Protein AF-A0A2I9LPY1-F1 (afdb_monomer_lite)

Radius of gyration: 19.74 Å; chains: 1; bounding box: 56×49×29 Å

Secondary structure (DSSP, 8-state):
-HHHHHHHHHHHHHHTT-PPPPHHHHHHHHHTS-HHHHHHHHHHHHHHS-HHHHHHHHHHHHHHHHHS--SSHHHHHHHHHH-HHHHH-HHHHHHHHHHHTTT----HHHHHHHHHHHHHHHHT-

Foldseek 3Di:
DVVVVVVVVVVCVVVVPPDPDDPVSVLVVVLPPPLVLQLLLQVQLLVQADPLSVVLLVQLQVQCVVPHPAPGSSRSVSCCSRPPVSVPDPSSVVSSVVPCVPSDDDDPVNVVSSVVSSVCSVPPD

Organism: NCBI:txid88313

Sequence (125 aa):
MKVYLIVAFSFLAVFGAVQSFTPDEFEDAVCSIPDKYLLRFLNCTISRSPKLLQEAADILYECIDTFYEVDGKLDALLTFGCDNNLRRDKDIKDCVEEKVEDLGHPDEQDISTMEEAAQYCVFQA

Structure (mmCIF, N/CA/C/O backbone):
data_AF-A0A2I9LPY1-F1
#
_entry.id   AF-A0A2I9LPY1-F1
#
loop_
_atom_site.group_PDB
_atom_site.id
_atom_site.type_symbol
_atom_site.label_atom_id
_atom_site.label_alt_id
_atom_site.label_comp_id
_atom_site.label_asym_id
_atom_site.label_entity_id
_atom_site.label_seq_id
_atom_site.pdbx_PDB_ins_code
_atom_site.Cartn_x
_atom_site.Cartn_y
_atom_site.Cartn_z
_atom_site.occupancy
_atom_site.B_iso_or_equiv
_atom_site.auth_seq_id
_atom_site.auth_comp_id
_atom_site.auth_asym_id
_atom_site.auth_atom_id
_atom_site.pdbx_PDB_model_num
ATOM 1 N N . MET A 1 1 ? 38.595 34.309 -11.821 1.00 55.12 1 MET A N 1
ATOM 2 C CA . MET A 1 1 ? 37.162 34.585 -11.559 1.00 55.12 1 MET A CA 1
ATOM 3 C C . MET A 1 1 ? 36.227 33.956 -12.602 1.00 55.12 1 MET A C 1
ATOM 5 O O . MET A 1 1 ? 35.314 33.257 -12.197 1.00 55.12 1 MET A O 1
ATOM 9 N N . LYS A 1 2 ? 36.473 34.098 -13.919 1.00 56.88 2 LYS A N 1
ATOM 10 C CA . LYS A 1 2 ? 35.625 33.499 -14.982 1.00 56.88 2 LYS A CA 1
ATOM 11 C C . LYS A 1 2 ? 35.513 31.962 -14.956 1.00 56.88 2 LYS A C 1
ATOM 13 O O . LYS A 1 2 ? 34.434 31.440 -15.190 1.00 56.88 2 LYS A O 1
ATOM 18 N N . VAL A 1 3 ? 36.593 31.247 -14.630 1.00 62.81 3 VAL A N 1
ATOM 19 C CA . VAL A 1 3 ? 36.599 29.767 -14.606 1.00 62.81 3 VAL A CA 1
ATOM 20 C C . VAL A 1 3 ? 35.703 29.208 -13.494 1.00 62.81 3 VAL A C 1
ATOM 22 O O . VAL A 1 3 ? 34.941 28.284 -13.735 1.00 62.81 3 VAL A O 1
ATOM 25 N N . TYR A 1 4 ? 35.716 29.824 -12.308 1.00 63.06 4 TYR A N 1
ATOM 26 C CA . TYR A 1 4 ? 34.864 29.415 -11.184 1.00 63.06 4 TYR A CA 1
ATOM 27 C C . TYR A 1 4 ? 33.370 29.608 -11.471 1.00 63.06 4 TYR A C 1
ATOM 29 O O . TYR A 1 4 ? 32.566 28.777 -11.071 1.00 63.06 4 TYR A O 1
ATOM 37 N N . LEU A 1 5 ? 33.005 30.660 -12.214 1.00 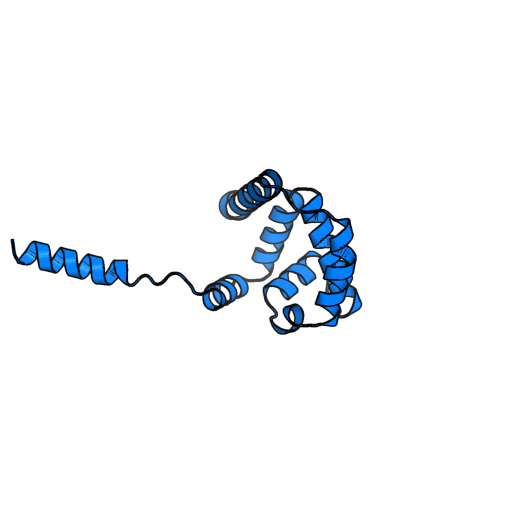65.06 5 LEU A N 1
ATOM 38 C CA . LEU A 1 5 ? 31.627 30.872 -12.665 1.00 65.06 5 LEU A CA 1
ATOM 39 C C . LEU A 1 5 ? 31.182 29.793 -13.654 1.00 65.06 5 LEU A C 1
ATOM 41 O O . LEU A 1 5 ? 30.084 29.273 -13.519 1.00 65.06 5 LEU A O 1
ATOM 45 N N . ILE A 1 6 ? 32.036 29.416 -14.608 1.00 70.12 6 ILE A N 1
ATOM 46 C CA . ILE A 1 6 ? 31.712 28.365 -15.584 1.00 70.12 6 ILE A CA 1
ATOM 47 C C . ILE A 1 6 ? 31.533 27.015 -14.883 1.00 70.12 6 ILE A C 1
ATOM 49 O O . ILE A 1 6 ? 30.574 26.308 -15.178 1.00 70.12 6 ILE A O 1
ATOM 53 N N . VAL A 1 7 ? 32.398 26.684 -13.919 1.00 70.62 7 VAL A N 1
ATOM 54 C CA . VAL A 1 7 ? 32.294 25.448 -13.123 1.00 70.62 7 VAL A CA 1
ATOM 55 C C . VAL A 1 7 ? 31.030 25.449 -12.254 1.00 70.62 7 VAL A C 1
ATOM 57 O O . VAL A 1 7 ? 30.319 24.452 -12.218 1.00 70.62 7 VAL A O 1
ATOM 60 N N . ALA A 1 8 ? 30.686 26.571 -11.616 1.00 67.44 8 ALA A N 1
ATOM 61 C CA . ALA A 1 8 ? 29.460 26.682 -10.824 1.00 67.44 8 ALA A CA 1
ATOM 62 C C . ALA A 1 8 ? 28.186 26.579 -11.683 1.00 67.44 8 ALA A C 1
ATOM 64 O O . ALA A 1 8 ? 27.238 25.904 -11.292 1.00 67.44 8 ALA A O 1
ATOM 65 N N . PHE A 1 9 ? 28.169 27.194 -12.871 1.00 68.25 9 PHE A N 1
ATOM 66 C CA . PHE A 1 9 ? 27.043 27.091 -13.805 1.00 68.25 9 PHE A CA 1
ATOM 67 C C . PHE A 1 9 ? 26.894 25.690 -14.400 1.00 68.25 9 PHE A C 1
ATOM 69 O O . PHE A 1 9 ? 25.772 25.239 -14.597 1.00 68.25 9 PHE A O 1
ATOM 76 N N . SER A 1 10 ? 27.997 24.982 -14.654 1.00 65.88 10 SER A N 1
ATOM 77 C CA . SER A 1 10 ? 27.933 23.587 -15.107 1.00 65.88 10 SER A CA 1
ATOM 78 C C . SER A 1 10 ? 27.491 22.643 -13.985 1.00 65.88 10 SER A C 1
ATOM 80 O O . SER A 1 10 ? 26.703 21.743 -14.248 1.00 65.88 10 SER A O 1
ATOM 82 N N . PHE A 1 11 ? 27.870 22.900 -12.729 1.00 63.69 11 PHE A N 1
ATOM 83 C CA . PHE A 1 11 ? 27.310 22.186 -11.576 1.00 63.69 11 PHE A CA 1
ATOM 84 C C . PHE A 1 11 ? 25.800 22.455 -11.437 1.00 63.69 11 PHE A C 1
ATOM 86 O O . PHE A 1 11 ? 25.011 21.522 -11.378 1.00 63.69 11 PHE A O 1
ATOM 93 N N . LEU A 1 12 ? 25.356 23.713 -11.492 1.00 61.88 12 LEU A N 1
ATOM 94 C CA . LEU A 1 12 ? 23.928 24.058 -11.447 1.00 61.88 12 LEU A CA 1
ATOM 95 C C . LEU A 1 12 ? 23.133 23.518 -12.644 1.00 61.88 12 LEU A C 1
ATOM 97 O O . LEU A 1 12 ? 21.965 23.203 -12.482 1.00 61.88 12 LEU A O 1
ATOM 101 N N . ALA A 1 13 ? 23.736 23.376 -13.824 1.00 63.97 13 ALA A N 1
ATOM 102 C CA . ALA A 1 13 ? 23.074 22.766 -14.976 1.00 63.97 13 ALA A CA 1
ATOM 103 C C . ALA A 1 13 ? 22.927 21.242 -14.825 1.00 63.97 13 ALA A C 1
ATOM 105 O O . ALA A 1 13 ? 21.919 20.688 -15.246 1.00 63.97 13 ALA A O 1
ATOM 106 N N . VAL A 1 14 ? 23.904 20.572 -14.204 1.00 61.03 14 VAL A N 1
ATOM 107 C CA . VAL A 1 14 ? 23.858 19.121 -13.952 1.00 61.03 14 VAL A CA 1
ATOM 108 C C . VAL A 1 14 ? 22.930 18.785 -12.779 1.00 61.03 14 VAL A C 1
ATOM 110 O O . VAL A 1 14 ? 22.163 17.835 -12.866 1.00 61.03 14 VAL A O 1
ATOM 113 N N . PHE A 1 15 ? 22.953 19.577 -11.703 1.00 56.28 15 PHE A N 1
ATOM 114 C CA . PHE A 1 15 ? 22.141 19.338 -10.502 1.00 56.28 15 PHE A CA 1
ATOM 115 C C . PHE A 1 15 ? 20.778 20.044 -10.523 1.00 56.28 15 PHE A C 1
ATOM 117 O O . PHE A 1 15 ? 19.843 19.586 -9.878 1.00 56.28 15 PHE A O 1
ATOM 124 N N . GLY A 1 16 ? 20.631 21.137 -11.273 1.00 54.06 16 GLY A N 1
ATOM 125 C CA . GLY A 1 16 ? 19.356 21.839 -11.462 1.00 54.06 16 GLY A CA 1
ATOM 126 C C . GLY A 1 16 ? 18.452 21.200 -12.517 1.00 54.06 16 GLY A C 1
ATOM 127 O O . GLY A 1 16 ? 17.288 21.572 -12.615 1.00 54.06 16 GLY A O 1
ATOM 128 N N . ALA A 1 17 ? 18.972 20.237 -13.284 1.00 53.31 17 ALA A N 1
ATOM 129 C CA . ALA A 1 17 ? 18.212 19.416 -14.226 1.00 53.31 17 ALA A CA 1
ATOM 130 C C . ALA A 1 17 ? 17.800 18.054 -13.642 1.00 53.31 17 ALA A C 1
ATOM 132 O O . ALA A 1 17 ? 17.334 17.193 -14.384 1.00 53.31 17 ALA A O 1
ATOM 133 N N . VAL A 1 18 ? 17.953 17.844 -12.328 1.00 55.59 18 VAL A N 1
ATOM 134 C CA . VAL A 1 18 ? 17.307 16.718 -11.646 1.00 55.59 18 VAL A CA 1
ATOM 135 C C . VAL A 1 18 ? 15.819 17.051 -11.575 1.00 55.59 18 VAL A C 1
ATOM 137 O O . VAL A 1 18 ? 15.339 17.634 -10.606 1.00 55.59 18 VAL A O 1
ATOM 140 N N . GLN A 1 19 ? 15.096 16.770 -12.659 1.00 60.75 19 GLN A N 1
ATOM 141 C CA . GLN A 1 19 ? 13.643 16.716 -12.609 1.00 60.75 19 GLN A CA 1
ATOM 142 C C . GLN A 1 19 ? 13.286 15.639 -11.585 1.00 60.75 19 GLN A C 1
ATOM 144 O O . GLN A 1 19 ? 13.800 14.522 -11.640 1.00 60.75 19 GLN A O 1
ATOM 149 N N . SER A 1 20 ? 12.476 16.006 -10.593 1.00 68.06 20 SER A N 1
ATOM 150 C CA . SER A 1 20 ? 11.836 15.024 -9.724 1.00 68.06 20 SER A CA 1
ATOM 151 C C . SER A 1 20 ? 11.123 13.997 -10.597 1.00 68.06 20 SER A C 1
ATOM 153 O O . SER A 1 20 ? 10.529 14.391 -11.603 1.00 68.06 20 SER A O 1
ATOM 155 N N . PHE A 1 21 ? 11.150 12.726 -10.197 1.00 70.81 21 PHE A N 1
ATOM 156 C CA . PHE A 1 21 ? 10.348 11.697 -10.851 1.00 70.81 21 PHE A CA 1
ATOM 157 C C . PHE A 1 21 ? 8.903 12.175 -10.988 1.00 70.81 21 PHE A C 1
ATOM 159 O O . PHE A 1 21 ? 8.312 12.691 -10.032 1.00 70.81 21 PHE A O 1
ATOM 166 N N . THR A 1 22 ? 8.349 12.035 -12.186 1.00 83.19 22 THR A N 1
ATOM 167 C CA . THR A 1 22 ? 6.906 12.151 -12.378 1.00 83.19 22 THR A CA 1
ATOM 168 C C . THR A 1 22 ? 6.201 11.017 -11.622 1.00 83.19 22 THR A C 1
ATOM 170 O O . THR A 1 22 ? 6.826 9.990 -11.345 1.00 83.19 22 THR A O 1
ATOM 173 N N . PRO A 1 23 ? 4.914 11.171 -11.262 1.00 79.62 23 PRO A N 1
ATOM 174 C CA . PRO A 1 23 ? 4.163 10.095 -10.617 1.00 79.62 23 PRO A CA 1
ATOM 175 C C . PRO A 1 23 ? 4.220 8.780 -11.402 1.00 79.62 23 PRO A C 1
ATOM 177 O O . PRO A 1 23 ? 4.444 7.738 -10.798 1.00 79.62 23 PRO A O 1
ATOM 180 N N . ASP A 1 24 ? 4.121 8.853 -12.732 1.00 81.75 24 ASP A N 1
ATOM 181 C CA . ASP A 1 24 ? 4.186 7.685 -13.615 1.00 81.75 24 ASP A CA 1
ATOM 182 C C . ASP A 1 24 ? 5.579 7.031 -13.583 1.00 81.75 24 ASP A C 1
ATOM 184 O O . ASP A 1 24 ? 5.691 5.819 -13.441 1.00 81.75 24 ASP A O 1
ATOM 188 N N . GLU A 1 25 ? 6.663 7.817 -13.632 1.00 81.94 25 GLU A N 1
ATOM 189 C CA . GLU A 1 25 ? 8.027 7.270 -13.533 1.00 81.94 25 GLU A CA 1
ATOM 190 C C . GLU A 1 25 ? 8.318 6.670 -12.151 1.00 81.94 25 GLU A C 1
ATOM 192 O O . GLU A 1 25 ? 9.088 5.716 -12.034 1.00 81.94 25 GLU A O 1
ATOM 197 N N . PHE A 1 26 ? 7.735 7.235 -11.092 1.00 83.19 26 PHE A N 1
ATOM 198 C CA . PHE A 1 26 ? 7.847 6.682 -9.748 1.00 83.19 26 PHE A CA 1
ATOM 199 C C . PHE A 1 26 ? 7.069 5.367 -9.621 1.00 83.19 26 PHE A C 1
ATOM 201 O O . PHE A 1 26 ? 7.594 4.409 -9.057 1.00 83.19 26 PHE A O 1
ATOM 208 N N . GLU A 1 27 ? 5.854 5.309 -10.166 1.00 85.31 27 GLU A N 1
ATOM 209 C CA . GLU A 1 27 ? 5.034 4.098 -10.229 1.00 85.31 27 GLU A CA 1
ATOM 210 C C . GLU A 1 27 ? 5.762 2.992 -10.997 1.00 85.31 27 GLU A C 1
ATOM 212 O O . GLU A 1 27 ? 5.975 1.916 -10.444 1.00 85.31 27 GLU A O 1
ATOM 217 N N . ASP A 1 28 ? 6.267 3.285 -12.199 1.00 87.12 28 ASP A N 1
ATOM 218 C CA . ASP A 1 28 ? 7.063 2.346 -12.994 1.00 87.12 28 ASP A CA 1
ATOM 219 C C . ASP A 1 28 ? 8.300 1.858 -12.224 1.00 87.12 28 ASP A C 1
ATOM 221 O O . ASP A 1 28 ? 8.628 0.669 -12.233 1.00 87.12 28 ASP A O 1
ATOM 225 N N . ALA A 1 29 ? 8.991 2.756 -11.513 1.00 86.69 29 ALA A N 1
ATOM 226 C CA . ALA A 1 29 ? 10.153 2.391 -10.712 1.00 86.69 29 ALA A CA 1
ATOM 227 C C . ALA A 1 29 ? 9.781 1.456 -9.551 1.00 86.69 29 ALA A C 1
ATOM 229 O O . ALA A 1 29 ? 10.458 0.445 -9.347 1.00 86.69 29 ALA A O 1
ATOM 230 N N . VAL A 1 30 ? 8.711 1.752 -8.810 1.00 87.31 30 VAL A N 1
ATOM 231 C CA . VAL A 1 30 ? 8.248 0.917 -7.690 1.00 87.31 30 VAL A CA 1
ATOM 232 C C . VAL A 1 30 ? 7.736 -0.430 -8.193 1.00 87.31 30 VAL A C 1
ATOM 234 O O . VAL A 1 30 ? 8.140 -1.461 -7.663 1.00 87.31 30 VAL A O 1
ATOM 237 N N . CYS A 1 31 ? 6.924 -0.438 -9.245 1.00 89.69 31 CYS A N 1
ATOM 238 C CA . CYS A 1 31 ? 6.334 -1.644 -9.824 1.00 89.69 31 CYS A CA 1
ATOM 239 C C . CYS A 1 31 ? 7.334 -2.487 -10.632 1.00 89.69 31 CYS A C 1
ATOM 241 O O . CYS A 1 31 ? 7.046 -3.630 -10.972 1.00 89.69 31 CYS A O 1
ATOM 243 N N . SER A 1 32 ? 8.541 -1.971 -10.895 1.00 89.88 32 SER A N 1
ATOM 244 C CA . SER A 1 32 ? 9.661 -2.767 -11.419 1.00 89.88 32 SER A CA 1
ATOM 245 C C . SER A 1 32 ? 10.369 -3.616 -10.352 1.00 89.88 32 SER A C 1
ATOM 247 O O . SER A 1 32 ? 11.158 -4.507 -10.687 1.00 89.88 32 SER A O 1
ATOM 249 N N . ILE A 1 33 ? 10.126 -3.348 -9.063 1.00 90.88 33 ILE A N 1
ATOM 250 C CA . ILE A 1 33 ? 10.709 -4.119 -7.963 1.00 90.88 33 ILE A CA 1
ATOM 251 C C . ILE A 1 33 ? 10.057 -5.509 -7.944 1.00 90.88 33 ILE A C 1
ATOM 253 O O . ILE A 1 33 ? 8.836 -5.600 -7.968 1.00 90.88 33 ILE A O 1
ATOM 257 N N . PRO A 1 34 ? 10.831 -6.607 -7.826 1.00 91.81 34 PRO A N 1
ATOM 258 C CA . PRO A 1 34 ? 10.246 -7.943 -7.774 1.00 91.81 34 PRO A CA 1
ATOM 259 C C . PRO A 1 34 ? 9.233 -8.103 -6.631 1.00 91.81 34 PRO A C 1
ATOM 261 O O . PRO A 1 34 ? 9.559 -7.796 -5.478 1.00 91.81 34 PRO A O 1
ATOM 264 N N . ASP A 1 35 ? 8.070 -8.688 -6.933 1.00 90.88 35 ASP A N 1
ATOM 265 C CA . ASP A 1 35 ? 6.909 -8.812 -6.035 1.00 90.88 35 ASP A CA 1
ATOM 266 C C . ASP A 1 35 ? 7.270 -9.327 -4.646 1.00 90.88 35 ASP A C 1
ATOM 268 O O . ASP A 1 35 ? 6.795 -8.817 -3.639 1.00 90.88 35 ASP A O 1
ATOM 272 N N . LYS A 1 36 ? 8.196 -10.289 -4.550 1.00 90.94 36 LYS A N 1
ATOM 273 C CA . LYS A 1 36 ? 8.678 -10.823 -3.266 1.00 90.94 36 LYS A CA 1
ATOM 274 C C . LYS A 1 36 ? 9.113 -9.722 -2.285 1.00 90.94 36 LYS A C 1
ATOM 276 O O . LYS A 1 36 ? 8.899 -9.859 -1.079 1.00 90.94 36 LYS A O 1
ATOM 281 N N . TYR A 1 37 ? 9.771 -8.671 -2.770 1.00 90.25 37 TYR A N 1
ATOM 282 C CA . TYR A 1 37 ? 10.231 -7.563 -1.933 1.00 90.25 37 TYR A CA 1
ATOM 283 C C . TYR A 1 37 ? 9.099 -6.587 -1.619 1.00 90.25 37 TYR A C 1
ATOM 285 O O . TYR A 1 37 ? 9.000 -6.144 -0.475 1.00 90.25 37 TYR A O 1
ATOM 293 N N . LEU A 1 38 ? 8.220 -6.317 -2.587 1.00 90.81 38 LEU A N 1
ATOM 294 C CA . LEU A 1 38 ? 7.052 -5.459 -2.391 1.00 90.81 38 LEU A CA 1
ATOM 295 C C . LEU A 1 38 ? 6.055 -6.081 -1.412 1.00 90.81 38 LEU A C 1
ATOM 297 O O . LEU A 1 38 ? 5.652 -5.423 -0.463 1.00 90.81 38 LEU A O 1
ATOM 301 N N . LEU A 1 39 ? 5.750 -7.372 -1.536 1.00 92.69 39 LEU A N 1
ATOM 302 C CA . LEU A 1 39 ? 4.895 -8.107 -0.602 1.00 92.69 39 LEU A CA 1
ATOM 303 C C . LEU A 1 39 ? 5.473 -8.104 0.818 1.00 92.69 39 LEU A C 1
ATOM 305 O O . LEU A 1 39 ? 4.742 -7.910 1.789 1.00 92.69 39 LEU A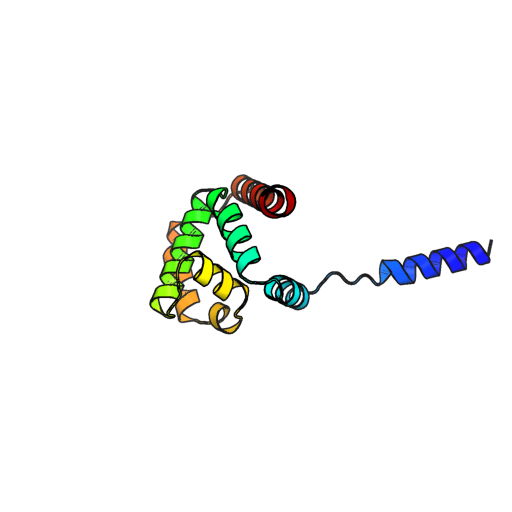 O 1
ATOM 309 N N . ARG A 1 40 ? 6.797 -8.268 0.965 1.00 90.56 40 ARG A N 1
ATOM 310 C CA . ARG A 1 40 ? 7.470 -8.148 2.269 1.00 90.56 40 ARG A CA 1
ATOM 311 C C . ARG A 1 40 ? 7.325 -6.736 2.840 1.00 90.56 40 ARG A C 1
ATOM 313 O O . ARG A 1 40 ? 7.062 -6.597 4.034 1.00 90.56 40 ARG A O 1
ATOM 320 N N . PHE A 1 41 ? 7.516 -5.716 2.007 1.00 91.31 41 PHE A N 1
ATOM 321 C CA . PHE A 1 41 ? 7.359 -4.320 2.398 1.00 91.31 41 PHE A CA 1
ATOM 322 C C . PHE A 1 41 ? 5.917 -4.022 2.825 1.00 91.31 41 PHE A C 1
ATOM 324 O O . PHE A 1 41 ? 5.712 -3.549 3.938 1.00 91.31 41 PHE A O 1
ATOM 331 N N . LEU A 1 42 ? 4.927 -4.382 2.006 1.00 92.06 42 LEU A N 1
ATOM 332 C CA . LEU A 1 42 ? 3.504 -4.211 2.296 1.00 92.06 42 LEU A CA 1
ATOM 333 C C . LEU A 1 42 ? 3.115 -4.904 3.602 1.00 92.06 42 LEU A C 1
ATOM 335 O O . LEU A 1 42 ? 2.506 -4.283 4.467 1.00 92.06 42 LEU A O 1
ATOM 339 N N . ASN A 1 43 ? 3.536 -6.155 3.798 1.00 94.25 43 ASN A N 1
ATOM 340 C CA . ASN A 1 43 ? 3.260 -6.886 5.032 1.00 94.25 43 ASN A CA 1
ATOM 341 C C . ASN A 1 43 ? 3.839 -6.177 6.270 1.00 94.25 43 ASN A C 1
ATOM 343 O O . ASN A 1 43 ? 3.173 -6.039 7.299 1.00 94.25 43 ASN A O 1
ATOM 347 N N . CYS A 1 44 ? 5.081 -5.695 6.172 1.00 93.50 44 CYS A N 1
ATOM 348 C CA . CYS A 1 44 ? 5.722 -4.951 7.253 1.00 93.50 44 CYS A CA 1
ATOM 349 C C . CYS A 1 44 ? 4.994 -3.629 7.538 1.00 93.50 44 CYS A C 1
ATOM 351 O O . CYS A 1 44 ? 4.682 -3.344 8.694 1.00 93.50 44 CYS A O 1
ATOM 353 N N . THR A 1 45 ? 4.681 -2.851 6.502 1.00 92.69 45 THR A N 1
ATOM 354 C CA . THR A 1 45 ? 4.048 -1.537 6.649 1.00 92.69 45 THR A CA 1
ATOM 355 C C . THR A 1 45 ? 2.634 -1.668 7.209 1.00 92.69 45 THR A C 1
ATOM 357 O O . THR A 1 45 ? 2.304 -0.996 8.181 1.00 92.69 45 THR A O 1
ATOM 360 N N . ILE A 1 46 ? 1.818 -2.586 6.681 1.00 92.69 46 ILE A N 1
ATOM 361 C CA . ILE A 1 46 ? 0.432 -2.787 7.134 1.00 92.69 46 ILE A CA 1
ATOM 362 C C . ILE A 1 46 ? 0.401 -3.275 8.581 1.00 92.69 46 ILE A C 1
ATOM 364 O O . ILE A 1 46 ? -0.324 -2.709 9.394 1.00 92.69 46 ILE A O 1
ATOM 368 N N . SER A 1 47 ? 1.223 -4.264 8.947 1.00 92.94 47 SER A N 1
ATOM 369 C CA . SER A 1 47 ? 1.238 -4.796 10.322 1.00 92.94 47 SER A CA 1
ATOM 370 C C . SER A 1 47 ? 1.642 -3.767 11.384 1.00 92.94 47 SER A C 1
ATOM 372 O O . SER A 1 47 ? 1.315 -3.935 12.560 1.00 92.94 47 SER A O 1
ATOM 374 N N . ARG A 1 48 ? 2.338 -2.699 10.978 1.00 92.00 48 ARG A N 1
ATOM 375 C CA . ARG A 1 48 ? 2.752 -1.584 11.840 1.00 92.00 48 ARG A CA 1
ATOM 376 C C . ARG A 1 48 ? 1.902 -0.330 11.689 1.00 92.00 48 ARG A C 1
ATOM 378 O O . ARG A 1 48 ? 2.072 0.602 12.470 1.00 92.00 48 ARG A O 1
ATOM 385 N N . SER A 1 49 ? 1.011 -0.304 10.706 1.00 89.62 49 SER A N 1
ATOM 386 C CA . SER A 1 49 ? 0.133 0.832 10.463 1.00 89.62 49 SER A CA 1
ATOM 387 C C . SER A 1 49 ? -0.949 0.947 11.547 1.00 89.62 49 SER A C 1
ATOM 389 O O . SER A 1 49 ? -1.297 -0.053 12.190 1.00 89.62 49 SER A O 1
ATOM 391 N N . PRO A 1 50 ? -1.498 2.152 11.763 1.00 91.00 50 PRO A N 1
ATOM 392 C CA . PRO A 1 50 ? -2.709 2.357 12.548 1.00 91.00 50 PRO A CA 1
ATOM 393 C C . PRO A 1 50 ? -3.850 1.425 12.131 1.00 91.00 50 PRO A C 1
ATOM 395 O O . PRO A 1 50 ? -3.965 1.046 10.966 1.00 91.00 50 PRO A O 1
ATOM 398 N N . LYS A 1 51 ? -4.741 1.094 13.074 1.00 91.31 51 LYS A N 1
ATOM 399 C CA . LYS A 1 51 ? -5.877 0.189 12.815 1.00 91.31 51 LYS A CA 1
ATOM 400 C C . LYS A 1 51 ? -6.745 0.646 11.646 1.00 91.31 51 LYS A C 1
ATOM 402 O O . LYS A 1 51 ? -7.103 -0.185 10.825 1.00 91.31 51 LYS A O 1
ATOM 407 N N . LEU A 1 52 ? -6.991 1.951 11.538 1.00 90.56 52 LEU A N 1
ATOM 408 C CA . LEU A 1 52 ? -7.760 2.539 10.442 1.00 90.56 52 LEU A CA 1
ATOM 409 C C . LEU A 1 52 ? -7.167 2.168 9.074 1.00 90.56 52 LEU A C 1
ATOM 411 O O . LEU A 1 52 ? -7.892 1.787 8.165 1.00 90.56 52 LEU A O 1
ATOM 415 N N . LEU A 1 53 ? -5.841 2.191 8.928 1.00 87.75 53 LEU A N 1
ATOM 416 C CA . LEU A 1 53 ? -5.175 1.822 7.675 1.00 87.75 53 LEU A CA 1
ATOM 417 C C . LEU A 1 53 ? -5.143 0.308 7.439 1.00 87.75 53 LEU A C 1
ATOM 419 O O . LEU A 1 53 ? -5.195 -0.139 6.292 1.00 87.75 53 LEU A O 1
ATOM 423 N N . GLN A 1 54 ? -5.102 -0.492 8.506 1.00 92.75 54 GLN A N 1
ATOM 424 C CA . GLN A 1 54 ? -5.258 -1.944 8.390 1.00 92.75 54 GLN A CA 1
ATOM 425 C C . GLN A 1 54 ? -6.653 -2.309 7.873 1.00 92.75 54 GLN A C 1
ATOM 427 O O . GLN A 1 54 ? -6.744 -3.131 6.958 1.00 92.75 54 GLN A O 1
ATOM 432 N N . GLU A 1 55 ? -7.688 -1.655 8.409 1.00 93.19 55 GLU A N 1
ATOM 433 C CA . GLU A 1 55 ? -9.089 -1.802 8.004 1.00 93.19 55 GLU A CA 1
ATOM 434 C C . GLU A 1 55 ? -9.318 -1.273 6.581 1.00 93.19 55 GLU A C 1
ATOM 436 O O . GLU A 1 55 ? -9.962 -1.944 5.778 1.00 93.19 55 GLU A O 1
ATOM 441 N N . ALA A 1 56 ? -8.705 -0.145 6.204 1.00 92.19 56 ALA A N 1
ATOM 442 C CA . ALA A 1 56 ? -8.747 0.362 4.829 1.00 92.19 56 ALA A CA 1
ATOM 443 C C . ALA A 1 56 ? -8.174 -0.660 3.838 1.00 92.19 56 ALA A C 1
ATOM 445 O O . ALA A 1 56 ? -8.727 -0.893 2.763 1.00 92.19 56 ALA A O 1
ATOM 446 N N . ALA A 1 57 ? -7.073 -1.311 4.218 1.00 93.06 57 ALA A N 1
ATOM 447 C CA . ALA A 1 57 ? -6.471 -2.360 3.415 1.00 93.06 57 ALA A CA 1
ATOM 448 C C . ALA A 1 57 ? -7.341 -3.632 3.353 1.00 93.06 57 ALA A C 1
ATOM 450 O O . ALA A 1 57 ? -7.266 -4.356 2.362 1.00 93.06 57 ALA A O 1
ATOM 451 N N . ASP A 1 58 ? -8.135 -3.931 4.389 1.00 94.69 58 ASP A N 1
ATOM 452 C CA . ASP A 1 58 ? -9.107 -5.036 4.363 1.00 94.69 58 ASP A CA 1
ATOM 453 C C . ASP A 1 58 ? -10.281 -4.726 3.428 1.00 94.69 58 ASP A C 1
ATOM 455 O O . ASP A 1 58 ? -10.641 -5.572 2.615 1.00 94.69 58 ASP A O 1
ATOM 459 N N . ILE A 1 59 ? -10.816 -3.501 3.477 1.00 94.31 59 ILE A N 1
ATOM 460 C CA . ILE A 1 59 ? -11.866 -3.033 2.559 1.00 94.31 59 ILE A CA 1
ATOM 461 C C . ILE A 1 59 ? -11.394 -3.122 1.112 1.00 94.31 59 ILE A C 1
ATOM 463 O O . ILE A 1 59 ? -12.104 -3.650 0.258 1.00 94.31 59 ILE A O 1
ATOM 467 N N . LEU A 1 60 ? -10.185 -2.627 0.838 1.00 93.38 60 LEU A N 1
ATOM 468 C CA . LEU A 1 60 ? -9.627 -2.655 -0.506 1.00 93.38 60 LEU A CA 1
ATOM 469 C C . LEU A 1 60 ? -9.455 -4.093 -1.008 1.00 93.38 60 LEU A C 1
ATOM 471 O O . LEU A 1 60 ? -9.820 -4.384 -2.143 1.00 93.38 60 LEU A O 1
ATOM 475 N N . TYR A 1 61 ? -8.961 -4.999 -0.158 1.00 95.44 61 TYR A N 1
ATOM 476 C CA . TYR A 1 61 ? -8.890 -6.419 -0.495 1.00 95.44 61 TYR A CA 1
ATOM 477 C C . TYR A 1 61 ? -10.271 -6.999 -0.809 1.00 95.44 61 TYR A C 1
ATOM 479 O O . TYR A 1 61 ? -10.431 -7.604 -1.861 1.00 95.44 61 TYR A O 1
ATOM 487 N N . GLU A 1 62 ? -11.268 -6.776 0.047 1.00 94.38 62 GLU A N 1
ATOM 488 C CA . GLU A 1 62 ? -12.615 -7.318 -0.149 1.00 94.38 62 GLU A CA 1
ATOM 489 C C . GLU A 1 62 ? -13.258 -6.808 -1.448 1.00 94.38 62 GLU A C 1
ATOM 491 O O . GLU A 1 62 ? -13.879 -7.576 -2.183 1.00 94.38 62 GLU A O 1
ATOM 496 N N . CYS A 1 63 ? -13.082 -5.523 -1.764 1.00 93.56 63 CYS A N 1
ATOM 497 C CA . CYS A 1 63 ? -13.587 -4.949 -3.007 1.00 93.56 63 CYS A CA 1
ATOM 498 C C . CYS A 1 63 ? -12.902 -5.544 -4.237 1.00 93.56 63 CYS A C 1
ATOM 500 O O . CYS A 1 63 ? -13.571 -5.825 -5.224 1.00 93.56 63 CYS A O 1
ATOM 502 N N . ILE A 1 64 ? -11.593 -5.780 -4.186 1.00 93.25 64 ILE A N 1
ATOM 503 C CA . ILE A 1 64 ? -10.869 -6.384 -5.308 1.00 93.25 64 ILE A CA 1
ATOM 504 C C . ILE A 1 64 ? -11.254 -7.855 -5.468 1.00 93.25 64 ILE A C 1
ATOM 506 O O . ILE A 1 64 ? -11.611 -8.254 -6.569 1.00 93.25 64 ILE A O 1
ATOM 510 N N . ASP A 1 65 ? -11.260 -8.625 -4.379 1.00 94.25 65 ASP A N 1
ATOM 511 C CA . ASP A 1 65 ? -11.591 -10.060 -4.353 1.00 94.25 65 ASP A CA 1
ATOM 512 C C . ASP A 1 65 ? -13.020 -10.345 -4.852 1.00 94.25 65 ASP A C 1
ATOM 514 O O . ASP A 1 65 ? -13.310 -11.407 -5.396 1.00 94.25 65 ASP A O 1
ATOM 518 N N . THR A 1 66 ? -13.920 -9.362 -4.731 1.00 91.19 66 THR A N 1
ATOM 519 C CA . THR A 1 66 ? -15.291 -9.454 -5.254 1.00 91.19 66 THR A CA 1
ATOM 520 C C . THR A 1 66 ? -15.344 -9.469 -6.788 1.00 91.19 66 THR A C 1
ATOM 522 O O . THR A 1 66 ? -16.222 -10.118 -7.361 1.00 91.19 66 THR A O 1
ATOM 525 N N . PHE A 1 67 ? -14.431 -8.763 -7.463 1.00 89.06 67 PHE A N 1
ATOM 526 C CA . PHE A 1 67 ? -14.463 -8.568 -8.921 1.00 89.06 67 PHE A CA 1
ATOM 527 C C . PHE A 1 67 ? -13.293 -9.235 -9.662 1.00 89.06 67 PHE A C 1
ATOM 529 O O . PHE A 1 67 ? -13.400 -9.498 -10.861 1.00 89.06 67 PHE A O 1
ATOM 536 N N . TYR A 1 68 ? -12.203 -9.543 -8.960 1.00 86.50 68 TYR A N 1
ATOM 537 C CA . TYR A 1 68 ? -10.971 -10.116 -9.493 1.00 86.50 68 TYR A CA 1
ATOM 538 C C . TYR A 1 68 ? -10.488 -11.258 -8.599 1.00 86.50 68 TYR A C 1
ATOM 540 O O . TYR A 1 68 ? -10.441 -11.126 -7.381 1.00 86.50 68 TYR A O 1
ATOM 548 N N . GLU A 1 69 ? -10.074 -12.372 -9.206 1.00 85.00 69 GLU A N 1
ATOM 549 C CA . GLU A 1 69 ? -9.400 -13.444 -8.470 1.00 85.00 69 GLU A CA 1
ATOM 550 C C . GLU A 1 69 ? -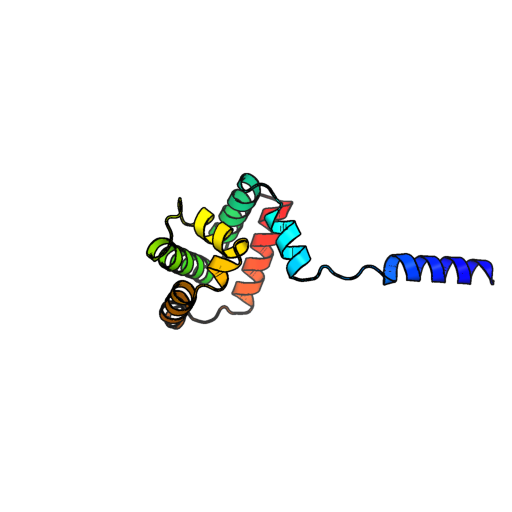7.993 -12.978 -8.073 1.00 85.00 69 GLU A C 1
ATOM 552 O O . GLU A 1 69 ? -7.154 -12.712 -8.935 1.00 85.00 69 GLU A O 1
ATOM 557 N N . VAL A 1 70 ? -7.750 -12.875 -6.767 1.00 87.88 70 VAL A N 1
ATOM 558 C CA . VAL A 1 70 ? -6.467 -12.474 -6.175 1.00 87.88 70 VAL A CA 1
ATOM 559 C C . VAL A 1 70 ? -6.025 -13.499 -5.136 1.00 87.88 70 VAL A C 1
ATOM 561 O O . VAL A 1 70 ? -6.838 -14.059 -4.404 1.00 87.88 70 VAL A O 1
ATOM 564 N N . ASP A 1 71 ? -4.716 -13.722 -5.020 1.00 88.56 71 ASP A N 1
ATOM 565 C CA . ASP A 1 71 ? -4.168 -14.778 -4.151 1.00 88.56 71 ASP A CA 1
ATOM 566 C C . ASP A 1 71 ? -4.107 -14.374 -2.657 1.00 88.56 71 ASP A C 1
ATOM 568 O O . ASP A 1 71 ? -3.621 -15.121 -1.800 1.00 88.56 71 ASP A O 1
ATOM 572 N N . GLY A 1 72 ? -4.611 -13.181 -2.319 1.00 90.62 72 GLY A N 1
ATOM 573 C CA . GLY A 1 72 ? -4.812 -12.702 -0.952 1.00 90.62 72 GLY A CA 1
ATOM 574 C C . GLY A 1 72 ? -4.636 -11.190 -0.796 1.00 90.62 72 GLY A C 1
ATOM 575 O O . GLY A 1 72 ? -4.315 -10.476 -1.742 1.00 90.62 72 GLY A O 1
ATOM 576 N N . LYS A 1 73 ? -4.780 -10.694 0.442 1.00 92.44 73 LYS A N 1
ATOM 577 C CA . LYS A 1 73 ? -4.732 -9.253 0.768 1.00 92.44 73 LYS A CA 1
ATOM 578 C C . LYS A 1 73 ? -3.501 -8.535 0.211 1.00 92.44 73 LYS A C 1
ATOM 580 O O . LYS A 1 73 ? -3.624 -7.471 -0.378 1.00 92.44 73 LYS A O 1
ATOM 585 N N . LEU A 1 74 ? -2.305 -9.092 0.403 1.00 93.06 74 LEU A N 1
ATOM 586 C CA . LEU A 1 74 ? -1.068 -8.433 -0.038 1.00 93.06 74 LEU A CA 1
ATOM 587 C C . LEU A 1 74 ? -0.945 -8.381 -1.564 1.00 93.06 74 LEU A C 1
ATOM 589 O O . LEU A 1 74 ? -0.427 -7.399 -2.089 1.00 93.06 74 LEU A O 1
ATOM 593 N N . ASP A 1 75 ? -1.426 -9.419 -2.243 1.00 91.94 75 ASP A N 1
ATOM 594 C CA . ASP A 1 75 ? -1.446 -9.498 -3.701 1.00 91.94 75 ASP A CA 1
ATOM 595 C C . ASP A 1 75 ? -2.449 -8.498 -4.285 1.00 91.94 75 ASP A C 1
ATOM 597 O O . ASP A 1 75 ? -2.107 -7.714 -5.163 1.00 91.94 75 ASP A O 1
ATOM 601 N N . ALA A 1 76 ? -3.645 -8.408 -3.698 1.00 92.38 76 ALA A N 1
ATOM 602 C CA . ALA A 1 76 ? -4.647 -7.416 -4.073 1.00 92.38 76 ALA A CA 1
ATOM 603 C C . ALA A 1 76 ? -4.129 -5.977 -3.933 1.00 92.38 76 ALA A C 1
ATOM 605 O O . ALA A 1 76 ? -4.318 -5.157 -4.827 1.00 92.38 76 ALA A O 1
ATOM 606 N N . LEU A 1 77 ? -3.429 -5.669 -2.837 1.00 92.50 77 LEU A N 1
ATOM 607 C CA . LEU A 1 77 ? -2.845 -4.344 -2.614 1.00 92.50 77 LEU A CA 1
ATOM 608 C C . LEU A 1 77 ? -1.718 -4.030 -3.599 1.00 92.50 77 LEU A C 1
ATOM 610 O O . LEU A 1 77 ? -1.612 -2.896 -4.065 1.00 92.50 77 LEU A O 1
ATOM 614 N N . LEU A 1 78 ? -0.882 -5.020 -3.915 1.00 92.19 78 LEU A N 1
ATOM 615 C CA . LEU A 1 78 ? 0.178 -4.868 -4.903 1.00 92.19 78 LEU A CA 1
ATOM 616 C C . LEU A 1 78 ? -0.406 -4.629 -6.299 1.00 92.19 78 LEU A C 1
ATOM 618 O O . LEU A 1 78 ? -0.032 -3.664 -6.964 1.00 92.19 78 LEU A O 1
ATOM 622 N N . THR A 1 79 ? -1.364 -5.458 -6.707 1.00 90.38 79 THR A N 1
ATOM 623 C CA . THR A 1 79 ? -2.055 -5.333 -7.990 1.00 90.38 79 THR A CA 1
ATOM 624 C C . THR A 1 79 ? -2.804 -4.009 -8.082 1.00 90.38 79 THR A C 1
ATOM 626 O O . THR A 1 79 ? -2.703 -3.329 -9.094 1.00 90.38 79 THR A O 1
ATOM 629 N N . PHE A 1 80 ? -3.470 -3.558 -7.017 1.00 90.12 80 PHE A N 1
ATOM 630 C CA . PHE A 1 80 ? -4.068 -2.224 -6.994 1.00 90.12 80 PHE A CA 1
ATOM 631 C C . PHE A 1 80 ? -3.022 -1.114 -7.128 1.00 90.12 80 PHE A C 1
ATOM 633 O O . PHE A 1 80 ? -3.274 -0.117 -7.787 1.00 90.12 80 PHE A O 1
ATOM 640 N N . GLY A 1 81 ? -1.841 -1.260 -6.526 1.00 87.88 81 GLY A N 1
ATOM 641 C CA . GLY A 1 81 ? -0.769 -0.270 -6.641 1.00 87.88 81 GLY A CA 1
ATOM 642 C C . GLY A 1 81 ? -0.157 -0.177 -8.042 1.00 87.88 81 GLY A C 1
ATOM 643 O O . GLY A 1 81 ? 0.247 0.913 -8.442 1.00 87.88 81 GLY A O 1
ATOM 644 N N . CYS A 1 82 ? -0.109 -1.293 -8.775 1.00 89.69 82 CYS A N 1
ATOM 645 C CA . CYS A 1 82 ? 0.666 -1.423 -10.012 1.00 89.69 82 CYS A CA 1
ATOM 646 C C . CYS A 1 82 ? -0.155 -1.662 -11.291 1.00 89.69 82 CYS A C 1
ATOM 648 O O . CYS A 1 82 ? 0.370 -1.477 -12.388 1.00 89.69 82 CYS A O 1
ATOM 650 N N . ASP A 1 83 ? -1.429 -2.048 -11.192 1.00 88.75 83 ASP A N 1
ATOM 651 C CA . ASP A 1 83 ? -2.325 -2.200 -12.340 1.00 88.75 83 ASP A CA 1
ATOM 652 C C . ASP A 1 83 ? -3.268 -0.997 -12.467 1.00 88.75 83 ASP A C 1
ATOM 654 O O . ASP A 1 83 ? -4.267 -0.830 -11.758 1.00 88.75 83 ASP A O 1
ATOM 658 N N . ASN A 1 84 ? -2.962 -0.156 -13.452 1.00 82.81 84 ASN A N 1
ATOM 659 C CA . ASN A 1 84 ? -3.757 1.017 -13.792 1.00 82.81 84 ASN A CA 1
ATOM 660 C C . ASN A 1 84 ? -5.192 0.698 -14.232 1.00 82.81 84 ASN A C 1
ATOM 662 O O . ASN A 1 84 ? -6.060 1.566 -14.109 1.00 82.81 84 ASN A O 1
ATOM 666 N N . ASN A 1 85 ? -5.461 -0.501 -14.754 1.00 85.31 85 ASN A N 1
ATOM 667 C CA . ASN A 1 85 ? -6.820 -0.893 -15.122 1.00 85.31 85 ASN A CA 1
ATOM 668 C C . ASN A 1 85 ? -7.659 -1.116 -13.869 1.00 85.31 85 ASN A C 1
ATOM 670 O O . ASN A 1 85 ? -8.770 -0.605 -13.79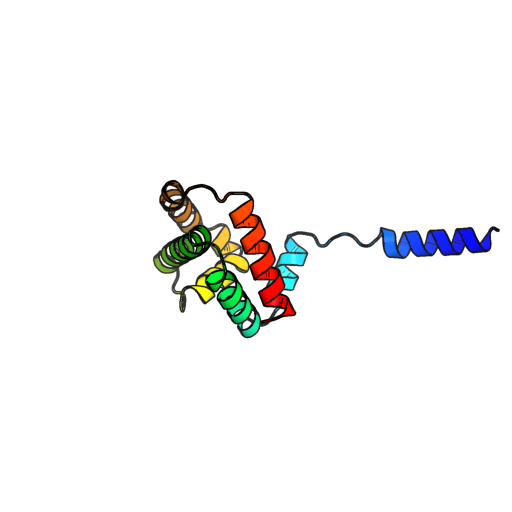0 1.00 85.31 85 ASN A O 1
ATOM 674 N N . LEU A 1 86 ? -7.082 -1.786 -12.872 1.00 86.12 86 LEU A N 1
ATOM 675 C CA . LEU A 1 86 ? -7.740 -2.099 -11.608 1.00 86.12 86 LEU A CA 1
ATOM 676 C C . LEU A 1 86 ? -8.055 -0.821 -10.810 1.00 86.12 86 LEU A C 1
ATOM 678 O O . LEU A 1 86 ? -9.156 -0.653 -10.299 1.00 86.12 86 LEU A O 1
ATOM 682 N N . ARG A 1 87 ? -7.133 0.153 -10.793 1.00 84.19 87 ARG A N 1
ATOM 683 C CA . ARG A 1 87 ? -7.351 1.477 -10.165 1.00 84.19 87 ARG A CA 1
ATOM 684 C C . ARG A 1 87 ? -8.436 2.321 -10.825 1.00 84.19 87 ARG A C 1
ATOM 686 O O . ARG A 1 87 ? -8.996 3.212 -10.188 1.00 84.19 87 ARG A O 1
ATOM 693 N N . ARG A 1 88 ? -8.650 2.130 -12.127 1.00 86.81 88 ARG A N 1
ATOM 694 C CA . ARG A 1 88 ? -9.650 2.866 -12.915 1.00 86.81 88 ARG A CA 1
ATOM 695 C C . ARG A 1 88 ? -10.952 2.092 -13.054 1.00 86.81 88 ARG A C 1
ATOM 697 O O . ARG A 1 88 ? -11.887 2.622 -13.659 1.00 86.81 88 ARG A O 1
ATOM 704 N N . ASP A 1 89 ? -11.002 0.878 -12.518 1.00 91.88 89 ASP A N 1
ATOM 705 C CA . ASP A 1 89 ? -12.202 0.075 -12.512 1.00 91.88 89 ASP A CA 1
ATOM 706 C C . ASP A 1 89 ? -13.264 0.761 -11.651 1.00 91.88 89 ASP A C 1
ATOM 708 O O . ASP A 1 8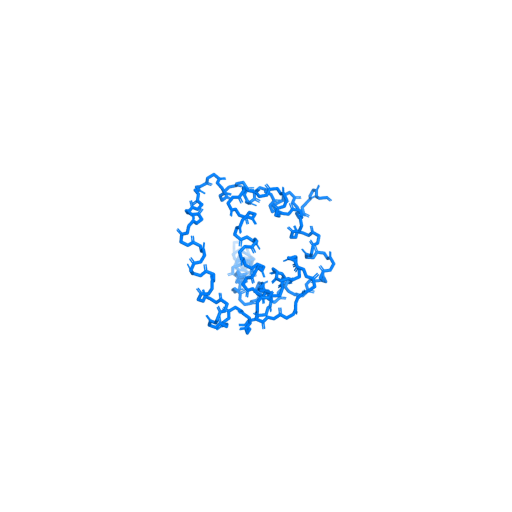9 ? -13.027 1.177 -10.511 1.00 91.88 89 ASP A O 1
ATOM 712 N N . LYS A 1 90 ? -14.436 0.947 -12.253 1.00 92.81 90 LYS A N 1
ATOM 713 C CA . LYS A 1 90 ? -15.521 1.678 -11.619 1.00 92.81 90 LYS A CA 1
ATOM 714 C C . LYS A 1 90 ? -16.136 0.869 -10.479 1.00 92.81 90 LYS A C 1
ATOM 716 O O . LYS A 1 90 ? -16.484 1.463 -9.467 1.00 92.81 90 LYS A O 1
ATOM 721 N N . ASP A 1 91 ? -16.237 -0.446 -10.620 1.00 93.00 91 ASP A N 1
ATOM 722 C CA . ASP A 1 91 ? -16.893 -1.303 -9.637 1.00 93.00 91 ASP A CA 1
ATOM 723 C C . ASP A 1 91 ? -16.047 -1.393 -8.358 1.00 93.00 91 ASP A C 1
ATOM 725 O O . ASP A 1 91 ? -16.576 -1.292 -7.249 1.00 93.00 91 ASP A O 1
ATOM 729 N N . ILE A 1 92 ? -14.717 -1.457 -8.500 1.00 92.06 92 ILE A N 1
ATOM 730 C CA . ILE A 1 92 ? -13.793 -1.356 -7.358 1.00 92.06 92 ILE A CA 1
ATOM 731 C C . ILE A 1 92 ? -13.924 0.006 -6.683 1.00 92.06 92 ILE A C 1
ATOM 733 O O . ILE A 1 92 ? -14.025 0.080 -5.458 1.00 92.06 92 ILE A O 1
ATOM 737 N N . LYS A 1 93 ? -13.917 1.091 -7.465 1.00 91.38 93 LYS A N 1
ATOM 738 C CA . LYS A 1 93 ? -13.998 2.445 -6.917 1.00 91.38 93 LYS A CA 1
ATOM 739 C C . LYS A 1 93 ? -15.303 2.667 -6.148 1.00 91.38 93 LYS A C 1
ATOM 741 O O . LYS A 1 93 ? -15.249 3.149 -5.020 1.00 91.38 93 LYS A O 1
ATOM 746 N N . ASP A 1 94 ? -16.434 2.291 -6.738 1.00 93.44 94 ASP A N 1
ATOM 747 C CA . ASP A 1 94 ? -17.754 2.430 -6.124 1.00 93.44 94 ASP A CA 1
ATOM 748 C C . ASP A 1 94 ? -17.836 1.584 -4.832 1.00 93.44 94 ASP A C 1
ATOM 750 O O . ASP A 1 94 ? -18.321 2.069 -3.812 1.00 93.44 94 ASP A O 1
ATOM 754 N N . CYS A 1 95 ? -17.273 0.365 -4.826 1.00 93.56 95 CYS A N 1
ATOM 755 C CA . CYS A 1 95 ? -17.205 -0.487 -3.630 1.00 93.56 95 CYS A CA 1
ATOM 756 C C . CYS A 1 95 ? -16.367 0.128 -2.498 1.00 93.56 95 CYS A C 1
ATOM 758 O O . CYS A 1 95 ? -16.765 0.097 -1.331 1.00 93.56 95 CYS A O 1
ATOM 760 N N . VAL A 1 96 ? -15.196 0.685 -2.825 1.00 92.25 96 VAL A N 1
ATOM 761 C CA . VAL A 1 96 ? -14.329 1.328 -1.830 1.00 92.25 96 VAL A CA 1
ATOM 762 C C . VAL A 1 96 ? -15.002 2.580 -1.275 1.00 92.25 96 VAL A C 1
ATOM 764 O O . VAL A 1 96 ? -14.993 2.772 -0.063 1.00 92.25 96 VAL A O 1
ATOM 767 N N . GLU A 1 97 ? -15.611 3.410 -2.127 1.00 91.50 97 GLU A N 1
ATOM 768 C CA . GLU A 1 97 ? -16.336 4.610 -1.689 1.00 91.50 97 GLU A CA 1
ATOM 769 C C . GLU A 1 97 ? -17.492 4.256 -0.742 1.00 91.50 97 GLU A C 1
ATOM 771 O O . GLU A 1 97 ? -17.595 4.871 0.316 1.00 91.50 97 GLU A O 1
ATOM 776 N N . GLU A 1 98 ? -18.283 3.219 -1.044 1.00 92.25 98 GLU A N 1
ATOM 777 C CA . GLU A 1 98 ? -19.380 2.754 -0.179 1.00 92.25 98 GLU A CA 1
ATOM 778 C C . GLU A 1 98 ? -18.893 2.337 1.218 1.00 92.25 98 GLU A C 1
ATOM 780 O O . GLU A 1 98 ? -19.536 2.634 2.222 1.00 92.25 98 GLU A O 1
ATOM 785 N N . LYS A 1 99 ? -17.746 1.657 1.303 1.00 89.12 99 LYS A N 1
ATOM 786 C CA . LYS A 1 99 ? -17.249 1.087 2.565 1.00 89.12 99 LYS A CA 1
ATOM 787 C C . LYS A 1 99 ? -16.372 2.030 3.379 1.00 89.12 99 LYS A C 1
ATOM 789 O O . LYS A 1 99 ? -16.278 1.881 4.596 1.00 89.12 99 LYS A O 1
ATOM 794 N N . VAL A 1 100 ? -15.702 2.980 2.731 1.00 88.69 100 VAL A N 1
ATOM 795 C CA . VAL A 1 100 ? -14.810 3.933 3.408 1.00 88.69 100 VAL A CA 1
ATOM 796 C C . VAL A 1 100 ? -15.591 5.024 4.144 1.00 88.69 100 VAL A C 1
ATOM 798 O O . VAL A 1 100 ? -15.055 5.591 5.096 1.00 88.69 100 VAL A O 1
ATOM 801 N N . GLU A 1 101 ? -16.857 5.281 3.788 1.00 82.62 101 GLU A N 1
ATOM 802 C CA . GLU A 1 101 ? -17.713 6.242 4.508 1.00 82.62 101 GLU A CA 1
ATOM 803 C C . GLU A 1 101 ? -17.776 5.968 6.024 1.00 82.62 101 GLU A C 1
ATOM 805 O O . GLU A 1 101 ? -17.809 6.912 6.819 1.00 82.62 101 GLU A O 1
ATOM 810 N N . ASP A 1 102 ? -17.691 4.698 6.432 1.00 80.69 102 ASP A N 1
ATOM 811 C CA . ASP A 1 102 ? -17.746 4.274 7.835 1.00 80.69 102 ASP A CA 1
ATOM 812 C C . ASP A 1 102 ? -16.380 4.264 8.551 1.00 80.69 102 ASP A C 1
ATOM 814 O O . ASP A 1 102 ? -16.325 4.175 9.780 1.00 80.69 102 ASP A O 1
ATOM 818 N N . LEU A 1 103 ? -15.267 4.374 7.816 1.00 80.94 103 LEU A N 1
ATOM 819 C CA . LEU A 1 103 ? -13.913 4.162 8.350 1.00 80.94 103 LEU A CA 1
ATOM 820 C C . LEU A 1 103 ? -13.350 5.370 9.120 1.00 80.94 103 LEU A C 1
ATOM 822 O O . LEU A 1 103 ? -12.365 5.256 9.850 1.00 80.94 103 LEU A O 1
ATOM 826 N N . GLY A 1 104 ? -13.971 6.540 8.961 1.00 81.00 104 GLY A N 1
ATOM 827 C CA . GLY A 1 104 ? -13.425 7.806 9.442 1.00 81.00 104 GLY A CA 1
ATOM 828 C C . GLY A 1 104 ? -12.243 8.300 8.598 1.00 81.00 104 GLY A C 1
ATOM 829 O O . GLY A 1 104 ? -11.775 7.637 7.676 1.00 81.00 104 GLY A O 1
ATOM 830 N N . HIS A 1 105 ? -11.773 9.513 8.892 1.00 85.56 105 HIS A N 1
ATOM 831 C CA . HIS A 1 105 ? -10.630 10.102 8.190 1.00 85.56 105 HIS A CA 1
ATOM 832 C C . HIS A 1 105 ? -9.366 9.932 9.041 1.00 85.56 105 HIS A C 1
ATOM 834 O O . HIS A 1 105 ? -9.437 10.220 10.239 1.00 85.56 105 HIS A O 1
ATOM 840 N N . PRO A 1 106 ? -8.230 9.512 8.451 1.00 85.62 106 PRO A N 1
ATOM 841 C CA . PRO A 1 106 ? -6.965 9.450 9.172 1.00 85.62 106 PRO A CA 1
ATOM 842 C C . PRO A 1 106 ? -6.568 10.844 9.658 1.00 85.62 106 PRO A C 1
ATOM 844 O O . PRO A 1 106 ? -6.694 11.828 8.920 1.00 85.62 106 PRO A O 1
ATOM 847 N N . ASP A 1 107 ? -6.084 10.926 10.894 1.00 89.81 107 ASP A N 1
ATOM 848 C CA . ASP A 1 107 ? -5.538 12.166 11.439 1.00 89.81 107 ASP A CA 1
ATOM 849 C C . ASP A 1 107 ? -4.037 12.330 11.111 1.00 89.81 107 ASP A C 1
ATOM 851 O O . ASP A 1 107 ? -3.403 11.480 10.478 1.00 89.81 107 ASP A O 1
ATOM 855 N N . GLU A 1 108 ? -3.441 13.460 11.506 1.00 90.81 108 GLU A N 1
ATOM 856 C CA . GLU A 1 108 ? -2.010 13.708 11.269 1.00 90.81 108 GLU A CA 1
ATOM 857 C C . GLU A 1 108 ? -1.110 12.670 11.960 1.00 90.81 108 GLU A C 1
ATOM 859 O O . GLU A 1 108 ? -0.024 12.359 11.464 1.00 90.81 108 GLU A O 1
ATOM 864 N N . GLN A 1 109 ? -1.548 12.112 13.093 1.00 90.56 109 GLN A N 1
ATOM 865 C CA . GLN A 1 109 ? -0.796 11.105 13.830 1.00 90.56 109 GLN A CA 1
ATOM 866 C C . GLN A 1 109 ? -0.843 9.752 13.114 1.00 90.56 109 GLN A C 1
ATOM 868 O O . GLN A 1 109 ? 0.182 9.066 13.051 1.00 90.56 109 GLN A O 1
ATOM 873 N N . ASP A 1 110 ? -1.982 9.386 12.530 1.00 87.75 110 ASP A N 1
ATOM 874 C CA . ASP A 1 110 ? -2.120 8.191 11.703 1.00 87.75 110 ASP A CA 1
ATOM 875 C C . ASP A 1 110 ? -1.184 8.253 10.491 1.00 87.75 110 ASP A C 1
ATOM 877 O O . ASP A 1 110 ? -0.460 7.293 10.207 1.00 87.75 110 ASP A O 1
ATOM 881 N N . ILE A 1 111 ? -1.137 9.411 9.822 1.00 89.00 111 ILE A N 1
ATOM 882 C CA . ILE A 1 111 ? -0.255 9.643 8.672 1.00 89.00 111 ILE A CA 1
ATOM 883 C C . ILE A 1 111 ? 1.214 9.568 9.101 1.00 89.00 111 ILE A C 1
ATOM 885 O O . ILE A 1 111 ? 1.990 8.829 8.495 1.00 89.00 111 ILE A O 1
ATOM 889 N N . SER A 1 112 ? 1.594 10.255 10.183 1.00 91.88 112 SER A N 1
ATOM 890 C CA . SER A 1 112 ? 2.967 10.217 10.706 1.00 91.88 112 SER A CA 1
ATOM 891 C C . SER A 1 112 ? 3.396 8.796 11.081 1.00 91.88 112 SER A C 1
ATOM 893 O O . SER A 1 112 ? 4.510 8.375 10.775 1.00 91.88 112 SER A O 1
ATOM 895 N N . THR A 1 113 ? 2.507 8.023 11.710 1.00 91.19 113 THR A N 1
ATOM 896 C CA . THR A 1 113 ? 2.785 6.631 12.093 1.00 91.19 113 THR A CA 1
ATOM 897 C C . THR A 1 113 ? 2.962 5.745 10.860 1.00 91.19 113 THR A C 1
ATOM 899 O O . THR A 1 113 ? 3.826 4.866 10.841 1.00 91.19 113 TH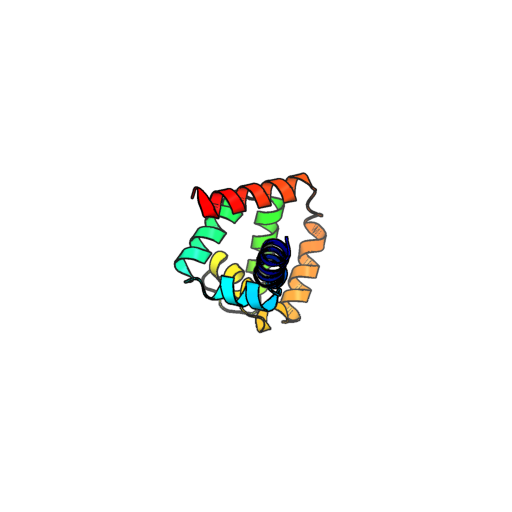R A O 1
ATOM 902 N N . MET A 1 114 ? 2.176 5.978 9.805 1.00 88.50 114 MET A N 1
ATOM 903 C CA . MET A 1 114 ? 2.319 5.270 8.534 1.00 88.50 114 MET A CA 1
ATOM 904 C C . MET A 1 114 ? 3.659 5.581 7.856 1.00 88.50 114 MET A C 1
ATOM 906 O O . MET A 1 114 ? 4.321 4.662 7.370 1.00 88.50 114 MET A O 1
ATOM 910 N N . GLU A 1 115 ? 4.085 6.845 7.845 1.00 89.06 115 GLU A N 1
ATOM 911 C CA . GLU A 1 115 ? 5.384 7.240 7.291 1.00 89.06 115 GLU A CA 1
ATOM 912 C C . GLU A 1 115 ? 6.547 6.600 8.058 1.00 89.06 115 GLU A C 1
ATOM 914 O O . GLU A 1 115 ? 7.460 6.041 7.445 1.00 89.06 115 GLU A O 1
ATOM 919 N N . GLU A 1 116 ? 6.497 6.610 9.392 1.00 91.62 116 GLU A N 1
ATOM 920 C CA . GLU A 1 116 ? 7.494 5.946 10.237 1.00 91.62 116 GLU A CA 1
ATOM 921 C C . GLU A 1 116 ? 7.536 4.433 9.989 1.00 91.62 116 GLU A C 1
ATOM 923 O O . GLU A 1 116 ? 8.618 3.845 9.875 1.00 91.62 116 GLU A O 1
ATOM 928 N N . ALA A 1 117 ? 6.368 3.796 9.852 1.00 91.19 117 ALA A N 1
ATOM 929 C CA . ALA A 1 117 ? 6.267 2.382 9.516 1.00 91.19 117 ALA A CA 1
ATOM 930 C C . ALA A 1 117 ? 6.903 2.090 8.151 1.00 91.19 117 ALA A C 1
ATOM 932 O O . ALA A 1 117 ? 7.734 1.188 8.051 1.00 91.19 117 ALA A O 1
ATOM 933 N N . ALA A 1 118 ? 6.585 2.879 7.122 1.00 89.25 118 ALA A N 1
ATOM 934 C CA . ALA A 1 118 ? 7.157 2.722 5.790 1.00 89.25 118 ALA A CA 1
ATOM 935 C C . ALA A 1 118 ? 8.686 2.889 5.808 1.00 89.25 118 ALA A C 1
ATOM 937 O O . ALA A 1 118 ? 9.407 2.031 5.296 1.00 89.25 118 ALA A O 1
ATOM 938 N N . GLN A 1 119 ? 9.206 3.936 6.458 1.00 89.62 119 GLN A N 1
ATOM 939 C CA . GLN A 1 119 ? 10.650 4.156 6.582 1.00 89.62 119 GLN A CA 1
ATOM 940 C C . GLN A 1 119 ? 11.343 2.995 7.297 1.00 89.62 119 GLN A C 1
ATOM 942 O O . GLN A 1 119 ? 12.363 2.485 6.821 1.00 89.62 119 GLN A O 1
ATOM 947 N N . TYR A 1 120 ? 10.776 2.533 8.413 1.00 91.94 120 TYR A N 1
ATOM 948 C CA . TYR A 1 120 ? 11.297 1.365 9.109 1.00 91.94 120 TYR A CA 1
ATOM 949 C C . TYR A 1 120 ? 11.319 0.144 8.186 1.00 91.94 120 TYR A C 1
ATOM 951 O O . TYR A 1 120 ? 12.317 -0.571 8.121 1.00 91.94 120 TYR A O 1
ATOM 959 N N . CYS A 1 121 ? 10.240 -0.087 7.444 1.00 90.62 121 CYS A N 1
ATOM 960 C CA . CYS A 1 121 ? 10.085 -1.276 6.621 1.00 90.62 121 CYS A CA 1
ATOM 961 C C . CYS A 1 121 ? 10.983 -1.293 5.373 1.00 90.62 121 CYS A C 1
ATOM 963 O O . CYS A 1 121 ? 11.273 -2.371 4.850 1.00 90.62 121 CYS A O 1
ATOM 965 N N . VAL A 1 122 ? 11.478 -0.132 4.931 1.00 86.25 122 VAL A N 1
ATOM 966 C CA . VAL A 1 122 ? 12.501 -0.026 3.876 1.00 86.25 122 VAL A CA 1
ATOM 967 C C . VAL A 1 122 ? 13.910 -0.256 4.427 1.00 86.25 122 VAL A C 1
ATOM 969 O O . VAL A 1 122 ? 14.697 -0.979 3.817 1.00 86.25 122 VAL A O 1
ATOM 972 N N . PHE A 1 123 ? 14.254 0.351 5.566 1.00 79.56 123 PHE A N 1
ATOM 973 C CA . PHE A 1 123 ? 15.653 0.440 6.012 1.00 79.56 123 PHE A CA 1
ATOM 974 C C . PHE A 1 123 ? 16.031 -0.501 7.163 1.00 79.56 123 PHE A C 1
ATOM 976 O O . PHE A 1 123 ? 17.219 -0.730 7.390 1.00 79.56 123 PHE A O 1
ATOM 983 N N . GLN A 1 124 ? 15.056 -1.014 7.914 1.00 74.25 124 GLN A N 1
ATOM 984 C CA . GLN A 1 124 ? 15.268 -1.685 9.206 1.00 74.25 124 GLN A CA 1
ATOM 985 C C . GLN A 1 124 ? 14.456 -2.986 9.380 1.00 74.25 124 GLN A C 1
ATOM 987 O O . GLN A 1 124 ? 14.468 -3.553 10.472 1.00 74.25 124 GLN A O 1
ATOM 992 N N . ALA A 1 125 ? 13.764 -3.446 8.328 1.00 57.31 125 ALA A N 1
ATOM 993 C CA . ALA A 1 125 ? 12.916 -4.647 8.324 1.00 57.31 125 ALA A CA 1
ATOM 994 C C . ALA A 1 125 ? 13.664 -5.974 8.508 1.00 57.31 125 ALA A C 1
ATOM 996 O O . ALA A 1 125 ? 14.618 -6.244 7.734 1.00 57.31 125 ALA A O 1
#

pLDDT: mean 84.71, std 11.19, range [53.31, 95.44]